Protein AF-A0A7V2XCC1-F1 (afdb_monomer_lite)

Structure (mmCIF, N/CA/C/O backbone):
data_AF-A0A7V2XCC1-F1
#
_entry.id   AF-A0A7V2XCC1-F1
#
loop_
_atom_site.group_PDB
_atom_site.id
_atom_site.type_symbol
_atom_site.label_atom_id
_atom_site.label_alt_id
_atom_site.label_comp_id
_atom_site.label_asym_id
_atom_site.label_entity_id
_atom_site.label_seq_id
_atom_site.pdbx_PDB_ins_code
_atom_site.Cartn_x
_atom_site.Cartn_y
_atom_site.Cartn_z
_atom_site.occupancy
_atom_site.B_iso_or_equiv
_atom_site.auth_seq_id
_atom_site.auth_comp_id
_atom_site.auth_asym_id
_atom_site.auth_atom_id
_atom_site.pdbx_PDB_model_num
ATOM 1 N N . MET A 1 1 ? 28.617 4.050 -47.219 1.00 54.97 1 MET A N 1
ATOM 2 C CA . MET A 1 1 ? 28.351 5.470 -46.896 1.00 54.97 1 MET A CA 1
ATOM 3 C C . MET A 1 1 ? 26.857 5.620 -46.611 1.00 54.97 1 MET A C 1
ATOM 5 O O . MET A 1 1 ? 26.069 5.653 -47.549 1.00 54.97 1 MET A O 1
ATOM 9 N N . MET A 1 2 ? 26.435 5.565 -45.339 1.00 61.25 2 MET A N 1
ATOM 10 C CA . MET A 1 2 ? 25.010 5.696 -44.990 1.00 61.25 2 MET A CA 1
ATOM 11 C C . MET A 1 2 ? 24.489 7.034 -45.527 1.00 61.25 2 MET A C 1
ATOM 13 O O . MET A 1 2 ? 25.102 8.074 -45.286 1.00 61.25 2 MET A O 1
ATOM 17 N N . LYS A 1 3 ? 23.381 7.023 -46.283 1.00 79.81 3 LYS A N 1
ATOM 18 C CA . LYS A 1 3 ? 22.748 8.267 -46.749 1.00 79.81 3 LYS A CA 1
ATOM 19 C C . LYS A 1 3 ? 22.459 9.129 -45.517 1.00 79.81 3 LYS A C 1
ATOM 21 O O . LYS A 1 3 ? 21.910 8.619 -44.545 1.00 79.81 3 LYS A O 1
ATOM 26 N N . LYS A 1 4 ? 22.798 10.425 -45.558 1.00 82.81 4 LYS A N 1
ATOM 27 C CA . LYS A 1 4 ? 22.638 11.362 -44.422 1.00 82.81 4 LYS A CA 1
ATOM 28 C C . LYS A 1 4 ? 21.254 11.249 -43.755 1.00 82.81 4 LYS A C 1
ATOM 30 O O . LYS A 1 4 ? 21.161 11.266 -42.537 1.00 82.81 4 LYS A O 1
ATOM 35 N N . ARG A 1 5 ? 20.198 11.012 -44.546 1.00 82.75 5 ARG A N 1
ATOM 36 C CA . ARG A 1 5 ? 18.827 10.728 -44.077 1.00 82.75 5 ARG A CA 1
ATOM 37 C C . ARG A 1 5 ? 18.721 9.528 -43.124 1.00 82.75 5 ARG A C 1
ATOM 39 O O . ARG A 1 5 ? 18.072 9.635 -42.093 1.00 82.75 5 ARG A O 1
ATOM 46 N N . THR A 1 6 ? 19.361 8.407 -43.445 1.00 87.38 6 THR A N 1
ATOM 47 C CA . THR A 1 6 ? 19.356 7.198 -42.607 1.00 87.38 6 THR A CA 1
ATOM 48 C C . THR A 1 6 ? 20.096 7.438 -41.294 1.00 87.38 6 THR A C 1
ATOM 50 O O . THR A 1 6 ? 19.645 6.980 -40.252 1.00 87.38 6 THR A O 1
ATOM 53 N N . LEU A 1 7 ? 21.189 8.208 -41.324 1.00 90.31 7 LEU A N 1
ATOM 54 C CA . LEU A 1 7 ? 21.937 8.566 -40.117 1.00 90.31 7 LEU A CA 1
ATOM 55 C C . LEU A 1 7 ? 21.100 9.435 -39.161 1.00 90.31 7 LEU A C 1
ATOM 57 O O . LEU A 1 7 ? 21.057 9.151 -37.967 1.00 90.31 7 LEU A O 1
ATOM 61 N N . PHE A 1 8 ? 20.382 10.437 -39.683 1.00 91.75 8 PHE A N 1
ATOM 62 C CA . PHE A 1 8 ? 19.473 11.266 -38.878 1.00 91.75 8 PHE A CA 1
ATOM 63 C C . PHE A 1 8 ? 18.310 10.467 -38.279 1.00 91.75 8 PHE A C 1
ATOM 65 O O . PHE A 1 8 ? 17.965 10.680 -37.120 1.00 91.75 8 PHE A O 1
ATOM 72 N N . LEU A 1 9 ? 17.734 9.523 -39.032 1.00 93.69 9 LEU A N 1
ATOM 73 C CA . LEU A 1 9 ? 16.669 8.654 -38.520 1.00 93.69 9 LEU A CA 1
ATOM 74 C C . LEU A 1 9 ? 17.158 7.776 -37.365 1.00 93.69 9 LEU A C 1
ATOM 76 O O . LEU A 1 9 ? 16.492 7.694 -36.336 1.00 93.69 9 LEU A O 1
ATOM 80 N N . VAL A 1 10 ? 18.337 7.165 -37.505 1.00 93.88 10 VAL A N 1
ATOM 81 C CA . VAL A 1 10 ? 18.923 6.329 -36.448 1.00 93.88 10 VAL A CA 1
ATOM 82 C C . VAL A 1 10 ? 19.208 7.156 -35.190 1.00 93.88 10 VAL A C 1
ATOM 84 O O . VAL A 1 10 ? 18.827 6.747 -34.096 1.00 93.88 10 VAL A O 1
ATOM 87 N N . LEU A 1 11 ? 19.795 8.349 -35.334 1.00 94.12 11 LEU A N 1
ATOM 88 C CA . LEU A 1 11 ? 20.030 9.270 -34.214 1.00 94.12 11 LEU A CA 1
ATOM 89 C C . LEU A 1 11 ? 18.730 9.695 -33.517 1.00 94.12 11 LEU A C 1
ATOM 91 O O . LEU A 1 11 ? 18.678 9.720 -32.289 1.00 94.12 11 LEU A O 1
ATOM 95 N N . GLY A 1 12 ? 17.673 9.980 -34.283 1.00 94.69 12 GLY A N 1
ATOM 96 C CA . GLY A 1 12 ? 16.364 10.336 -33.734 1.00 94.69 12 GLY A CA 1
ATOM 97 C C . GLY A 1 12 ? 15.736 9.208 -32.910 1.00 94.69 12 GLY A C 1
ATOM 98 O O . GLY A 1 12 ? 15.234 9.453 -31.814 1.00 94.69 12 GLY A O 1
ATOM 99 N N . VAL A 1 13 ? 15.817 7.964 -33.392 1.00 94.88 13 VAL A N 1
ATOM 100 C CA . VAL A 1 13 ? 15.318 6.784 -32.663 1.00 94.88 13 VAL A CA 1
ATOM 101 C C . VAL A 1 13 ? 16.110 6.550 -31.377 1.00 94.88 13 VAL A C 1
ATOM 103 O O . VAL A 1 13 ? 15.512 6.294 -30.333 1.00 94.88 13 VAL A O 1
ATOM 106 N N . ILE A 1 14 ? 17.438 6.686 -31.422 1.00 94.12 14 ILE A N 1
ATOM 107 C CA . ILE A 1 14 ? 18.292 6.556 -30.233 1.00 94.12 14 ILE A CA 1
ATOM 108 C C . ILE A 1 14 ? 17.931 7.625 -29.197 1.00 94.12 14 ILE A C 1
ATOM 110 O O . ILE A 1 14 ? 17.776 7.305 -28.021 1.00 94.12 14 ILE A O 1
ATOM 114 N N . LEU A 1 15 ? 17.734 8.878 -29.619 1.00 93.38 15 LEU A N 1
ATOM 115 C CA . LEU A 1 15 ? 17.356 9.963 -28.714 1.00 93.38 15 LEU A CA 1
ATOM 116 C C . LEU A 1 15 ? 16.002 9.699 -28.035 1.00 93.38 15 LEU A C 1
ATOM 118 O O . LEU A 1 15 ? 15.880 9.856 -26.821 1.00 93.38 15 LEU A O 1
ATOM 122 N N . LEU A 1 16 ? 15.004 9.240 -28.793 1.00 90.44 16 LEU A N 1
ATOM 123 C CA . LEU A 1 16 ? 13.699 8.838 -28.256 1.00 90.44 16 LEU A CA 1
ATOM 124 C C . LEU A 1 16 ? 13.816 7.681 -27.257 1.00 90.44 16 LEU A C 1
ATOM 126 O O . LEU A 1 16 ? 13.199 7.732 -26.193 1.00 90.44 16 LEU A O 1
ATOM 130 N N . ALA A 1 17 ? 14.631 6.670 -27.562 1.00 86.56 17 ALA A N 1
ATOM 131 C CA . ALA A 1 17 ? 14.877 5.550 -26.659 1.00 86.56 17 ALA A CA 1
ATOM 132 C C . ALA A 1 17 ? 15.540 6.011 -25.350 1.00 86.56 17 ALA A C 1
ATOM 134 O O . ALA A 1 17 ? 15.124 5.595 -24.271 1.00 86.56 17 ALA A O 1
ATOM 135 N N . VAL A 1 18 ? 16.512 6.926 -25.422 1.00 87.31 18 VAL A N 1
ATOM 136 C CA . VAL A 1 18 ? 17.164 7.511 -24.240 1.00 87.31 18 VAL A CA 1
ATOM 137 C C . VAL A 1 18 ? 16.161 8.292 -23.388 1.00 87.31 18 VAL A C 1
ATOM 139 O O . VAL A 1 18 ? 16.106 8.089 -22.177 1.00 87.31 18 VAL A O 1
ATOM 142 N N . ILE A 1 19 ? 15.311 9.124 -23.999 1.00 85.06 19 ILE A N 1
ATOM 143 C CA . ILE A 1 19 ? 14.256 9.855 -23.277 1.00 85.06 19 ILE A CA 1
ATOM 144 C C . ILE A 1 19 ? 13.273 8.874 -22.618 1.00 85.06 19 ILE A C 1
ATOM 146 O O . ILE A 1 19 ? 12.915 9.051 -21.454 1.00 85.06 19 ILE A O 1
ATOM 150 N N . ALA A 1 20 ? 12.874 7.809 -23.315 1.00 81.50 20 ALA A N 1
ATOM 151 C CA . ALA A 1 20 ? 11.987 6.785 -22.767 1.00 81.50 20 ALA A CA 1
ATOM 152 C C . ALA A 1 20 ? 12.618 6.025 -21.588 1.00 81.50 20 ALA A C 1
ATOM 154 O O . ALA A 1 20 ? 11.931 5.733 -20.614 1.00 81.50 20 ALA A O 1
ATOM 155 N N . VAL A 1 21 ? 13.921 5.744 -21.615 1.00 80.50 21 VAL A N 1
ATOM 156 C CA . VAL A 1 21 ? 14.616 5.102 -20.486 1.00 80.50 21 VAL A CA 1
ATOM 157 C C . VAL A 1 21 ? 14.731 6.054 -19.293 1.00 80.50 21 VAL A C 1
ATOM 159 O O . VAL A 1 21 ? 14.456 5.657 -18.161 1.00 80.50 21 VAL A O 1
ATOM 162 N N . LEU A 1 22 ? 15.087 7.318 -19.534 1.00 77.81 22 LEU A N 1
ATOM 163 C CA . LEU A 1 22 ? 15.284 8.307 -18.471 1.00 77.81 22 LEU A CA 1
ATOM 164 C C . LEU A 1 22 ? 13.965 8.751 -17.818 1.00 77.81 22 LEU A C 1
ATOM 166 O O . LEU A 1 22 ? 13.921 8.967 -16.606 1.00 77.81 22 LEU A O 1
ATOM 170 N N . TYR A 1 23 ? 12.886 8.867 -18.596 1.00 74.00 23 TYR A N 1
ATOM 171 C CA . TYR A 1 23 ? 11.619 9.453 -18.140 1.00 74.00 23 TYR A CA 1
ATOM 172 C C . TYR A 1 23 ? 10.419 8.500 -18.195 1.00 74.00 23 TYR A C 1
ATOM 174 O O . TYR A 1 23 ? 9.423 8.741 -17.514 1.00 74.00 23 TYR A O 1
ATOM 182 N N . GLY A 1 24 ? 10.488 7.404 -18.953 1.00 71.25 24 GLY A N 1
ATOM 183 C CA . GLY A 1 24 ? 9.346 6.524 -19.239 1.00 71.25 24 GLY A CA 1
ATOM 184 C C . GLY A 1 24 ? 8.942 5.588 -18.100 1.00 71.25 24 GLY A C 1
ATOM 185 O O . GLY A 1 24 ? 7.805 5.118 -18.071 1.00 71.25 24 GLY A O 1
ATOM 186 N N . GLY A 1 25 ? 9.804 5.376 -17.102 1.00 77.06 25 GLY A N 1
ATOM 187 C CA . GLY A 1 25 ? 9.466 4.534 -15.950 1.00 77.06 25 GLY A CA 1
ATOM 188 C C . GLY A 1 25 ? 8.269 5.054 -15.139 1.00 77.06 25 GLY A C 1
ATOM 189 O O . GLY A 1 25 ? 7.489 4.264 -14.612 1.00 77.06 25 GLY A O 1
ATOM 190 N N . ARG A 1 26 ? 8.091 6.380 -15.056 1.00 78.12 26 ARG A N 1
ATOM 191 C CA . ARG A 1 26 ? 6.988 7.017 -14.313 1.00 78.12 26 ARG A CA 1
ATOM 192 C C . ARG A 1 26 ? 5.625 6.897 -15.013 1.00 78.12 26 ARG A C 1
ATOM 194 O O . ARG A 1 26 ? 4.719 6.360 -14.381 1.00 78.12 26 ARG A O 1
ATOM 201 N N . PRO A 1 27 ? 5.444 7.333 -16.278 1.00 84.56 27 PRO A N 1
ATOM 202 C CA . PRO A 1 27 ? 4.152 7.226 -16.956 1.00 84.56 27 PRO A CA 1
ATOM 203 C C . PRO A 1 27 ? 3.709 5.771 -17.127 1.00 84.56 27 PRO A C 1
ATOM 205 O O . PRO A 1 27 ? 2.534 5.474 -16.926 1.00 84.56 27 PRO A O 1
ATOM 208 N N . LEU A 1 28 ? 4.641 4.848 -17.404 1.00 86.31 28 LEU A N 1
ATOM 209 C CA . LEU A 1 28 ? 4.317 3.425 -17.493 1.00 86.31 28 LEU A CA 1
ATOM 210 C C . LEU A 1 28 ? 3.755 2.895 -16.167 1.00 86.31 28 LEU A C 1
ATOM 212 O O . LEU A 1 28 ? 2.725 2.230 -16.164 1.00 86.31 28 LEU A O 1
ATOM 216 N N . ARG A 1 29 ? 4.377 3.232 -15.029 1.00 87.44 29 ARG A N 1
ATOM 217 C CA . ARG A 1 29 ? 3.862 2.844 -13.706 1.00 87.44 29 ARG A CA 1
ATOM 218 C C . ARG A 1 29 ? 2.493 3.442 -13.409 1.00 87.44 29 ARG A C 1
ATOM 220 O O . ARG A 1 29 ? 1.664 2.738 -12.845 1.00 87.44 29 ARG A O 1
ATOM 227 N N . SER A 1 30 ? 2.238 4.690 -13.798 1.00 90.19 30 SER A N 1
ATOM 228 C CA . SER A 1 30 ? 0.918 5.307 -13.631 1.00 90.19 30 SER A CA 1
ATOM 229 C C . SER A 1 30 ? -0.157 4.575 -14.433 1.00 90.19 30 SER A C 1
ATOM 231 O O . SER A 1 30 ? -1.234 4.314 -13.906 1.00 90.19 30 SER A O 1
ATOM 233 N N . ILE A 1 31 ? 0.141 4.188 -15.678 1.00 93.12 31 ILE A N 1
ATOM 234 C CA . ILE A 1 31 ? -0.771 3.380 -16.500 1.00 93.12 31 ILE A CA 1
ATOM 235 C C . ILE A 1 31 ? -1.020 2.027 -15.829 1.00 93.12 31 ILE A C 1
ATOM 237 O O . ILE A 1 31 ? -2.171 1.645 -15.646 1.00 93.12 31 ILE A O 1
ATOM 241 N N . LEU A 1 32 ? 0.041 1.334 -15.402 1.00 93.69 32 LEU A N 1
ATOM 242 C CA . LEU A 1 32 ? -0.072 0.046 -14.714 1.00 93.69 32 LEU A CA 1
ATOM 243 C C . LEU A 1 32 ? -0.928 0.155 -13.443 1.00 93.69 32 LEU A C 1
ATOM 245 O O . LEU A 1 32 ? -1.840 -0.646 -13.258 1.00 93.69 32 LEU A O 1
ATOM 249 N N . LEU A 1 33 ? -0.699 1.182 -12.621 1.00 94.06 33 LEU A N 1
ATOM 250 C CA . LEU A 1 33 ? -1.500 1.481 -11.434 1.00 94.06 33 LEU A CA 1
ATOM 251 C C . LEU A 1 33 ? -2.980 1.680 -11.777 1.00 94.06 33 LEU A C 1
ATOM 253 O O . LEU A 1 33 ? -3.832 1.032 -11.176 1.00 94.06 33 LEU A O 1
ATOM 257 N N . LEU A 1 34 ? -3.290 2.538 -12.753 1.00 95.38 34 LEU A N 1
ATOM 258 C CA . LEU A 1 34 ? -4.670 2.792 -13.167 1.00 95.38 34 LEU A CA 1
ATOM 259 C C . LEU A 1 34 ? -5.343 1.516 -13.678 1.00 95.38 34 LEU A C 1
ATOM 261 O O . LEU A 1 34 ? -6.464 1.218 -13.280 1.00 95.38 34 LEU A O 1
ATOM 265 N N . THR A 1 35 ? -4.657 0.725 -14.507 1.00 95.12 35 THR A N 1
ATOM 266 C CA . THR A 1 35 ? -5.216 -0.535 -15.021 1.00 95.12 35 THR A CA 1
ATOM 267 C C . THR A 1 35 ? -5.480 -1.559 -13.919 1.00 95.12 35 THR A C 1
ATOM 269 O O . THR A 1 35 ? -6.471 -2.283 -13.998 1.00 95.12 35 THR A O 1
ATOM 272 N N . GLU A 1 36 ? -4.628 -1.604 -12.892 1.00 95.38 36 GLU A N 1
ATOM 273 C CA . GLU A 1 36 ? -4.768 -2.494 -11.737 1.00 95.38 36 GLU A CA 1
ATOM 274 C C . GLU A 1 36 ? -5.940 -2.060 -10.843 1.00 95.38 36 GLU A C 1
ATOM 276 O O . GLU A 1 36 ? -6.715 -2.900 -10.401 1.00 95.38 36 GLU A O 1
ATOM 281 N N . ILE A 1 37 ? -6.119 -0.750 -10.631 1.00 94.62 37 ILE A N 1
ATOM 282 C CA . ILE A 1 37 ? -7.263 -0.195 -9.890 1.00 94.62 37 ILE A CA 1
ATOM 283 C C . ILE A 1 37 ? -8.575 -0.445 -10.644 1.00 94.62 37 ILE A C 1
ATOM 285 O O . ILE A 1 37 ? -9.557 -0.860 -10.037 1.00 94.62 37 ILE A O 1
ATOM 289 N N . MET A 1 38 ? -8.597 -0.233 -11.964 1.00 94.56 38 MET A N 1
ATOM 290 C CA . MET A 1 38 ? -9.787 -0.464 -12.793 1.00 94.56 38 MET A CA 1
ATOM 291 C C . MET A 1 38 ? -10.176 -1.947 -12.881 1.00 94.56 38 MET A C 1
ATOM 293 O O . MET A 1 38 ? -11.347 -2.257 -13.075 1.00 94.56 38 MET A O 1
ATOM 297 N N . ASN A 1 39 ? -9.214 -2.864 -12.731 1.00 94.31 39 ASN A N 1
ATOM 298 C CA . ASN A 1 39 ? -9.432 -4.315 -12.733 1.00 94.31 39 ASN A CA 1
ATOM 299 C C . ASN A 1 39 ? -9.159 -4.925 -11.353 1.00 94.31 39 ASN A C 1
ATOM 301 O O . ASN A 1 39 ? -8.491 -5.954 -11.243 1.00 94.31 39 ASN A O 1
ATOM 305 N N . PHE A 1 40 ? -9.674 -4.279 -10.308 1.00 93.06 40 PHE A N 1
ATOM 306 C CA . PHE A 1 40 ? -9.321 -4.535 -8.913 1.00 93.06 40 PHE A CA 1
ATOM 307 C C . PHE A 1 40 ? -9.373 -6.014 -8.488 1.00 93.06 40 PHE A C 1
ATOM 309 O O . PHE A 1 40 ? -8.507 -6.497 -7.752 1.00 93.06 40 PHE A O 1
ATOM 316 N N . ASP A 1 41 ? -10.356 -6.758 -8.996 1.00 90.75 41 ASP A N 1
ATOM 317 C CA . ASP A 1 41 ? -10.600 -8.154 -8.623 1.00 90.75 41 ASP A CA 1
ATOM 318 C C . ASP A 1 41 ? -9.555 -9.135 -9.179 1.00 90.75 41 ASP A C 1
ATOM 320 O O . ASP A 1 41 ? -9.476 -10.281 -8.736 1.00 90.75 41 ASP A O 1
ATOM 324 N N . LYS A 1 42 ? -8.720 -8.717 -10.140 1.00 88.00 42 LYS A N 1
ATOM 325 C CA . LYS A 1 42 ? -7.756 -9.590 -10.827 1.00 88.00 42 LYS A CA 1
ATOM 326 C C . LYS A 1 42 ? -6.324 -9.086 -10.638 1.00 88.00 42 LYS A C 1
ATOM 328 O O . LYS A 1 42 ? -6.102 -7.880 -10.638 1.00 88.00 42 LYS A O 1
ATOM 333 N N . PRO A 1 43 ? -5.326 -9.967 -10.455 1.00 82.75 43 PRO A N 1
ATOM 334 C CA . PRO A 1 43 ? -3.924 -9.559 -10.454 1.00 82.75 43 PRO A CA 1
ATOM 335 C C . PRO A 1 43 ? -3.509 -9.107 -11.859 1.00 82.75 43 PRO A C 1
ATOM 337 O O . PRO A 1 43 ? -3.572 -9.882 -12.817 1.00 82.75 43 PRO A O 1
ATOM 340 N N . GLY A 1 44 ? -3.084 -7.857 -11.982 1.00 90.75 44 GLY A N 1
ATOM 341 C CA . GLY A 1 44 ? -2.596 -7.270 -13.220 1.00 90.75 44 GLY A CA 1
ATOM 342 C C . GLY A 1 44 ? -1.071 -7.248 -13.303 1.00 90.75 44 GLY A C 1
ATOM 343 O O . GLY A 1 44 ? -0.345 -7.956 -12.599 1.00 90.75 44 GLY A O 1
ATOM 344 N N . TRP A 1 45 ? -0.569 -6.470 -14.257 1.00 93.44 45 TRP A N 1
ATOM 345 C CA . TRP A 1 45 ? 0.855 -6.420 -14.577 1.00 93.44 45 TRP A CA 1
ATOM 346 C C . TRP A 1 45 ? 1.684 -5.703 -13.513 1.00 93.44 45 TRP A C 1
ATOM 348 O O . TRP A 1 45 ? 2.859 -6.034 -13.360 1.00 93.44 45 TRP A O 1
ATOM 358 N N . LEU A 1 46 ? 1.094 -4.778 -12.745 1.00 92.69 46 LEU A N 1
ATOM 359 C CA . LEU A 1 46 ? 1.820 -4.076 -11.688 1.00 92.69 46 LEU A CA 1
ATOM 360 C C . LEU A 1 46 ? 2.304 -5.068 -10.628 1.00 92.69 46 LEU A C 1
ATOM 362 O O . LEU A 1 46 ? 3.486 -5.090 -10.299 1.00 92.69 46 LEU A O 1
ATOM 366 N N . GLY A 1 47 ? 1.412 -5.943 -10.159 1.00 90.25 47 GLY A N 1
ATOM 367 C CA . GLY A 1 47 ? 1.756 -6.951 -9.159 1.00 90.25 47 GLY A CA 1
ATOM 368 C C . GLY A 1 47 ? 2.744 -8.011 -9.652 1.00 90.25 47 GLY A C 1
ATOM 369 O O . GLY A 1 47 ? 3.454 -8.598 -8.842 1.00 90.25 47 GLY A O 1
ATOM 370 N N . LYS A 1 48 ? 2.815 -8.245 -10.970 1.00 92.19 48 LYS A N 1
ATOM 371 C CA . LYS A 1 48 ? 3.767 -9.186 -11.588 1.00 92.19 48 LYS A CA 1
ATOM 372 C C . LYS A 1 48 ? 5.166 -8.592 -11.759 1.00 92.19 48 LYS A C 1
ATOM 374 O O . LYS A 1 48 ? 6.145 -9.323 -11.670 1.00 92.19 48 LYS A O 1
ATOM 379 N N . LEU A 1 49 ? 5.252 -7.294 -12.053 1.00 90.69 49 LEU A N 1
ATOM 380 C CA . LEU A 1 49 ? 6.514 -6.597 -12.330 1.00 90.69 49 LEU A CA 1
ATOM 381 C C . LEU A 1 49 ? 7.140 -5.974 -11.077 1.00 90.69 49 LEU A C 1
ATOM 383 O O . LEU A 1 49 ? 8.342 -5.707 -11.060 1.00 90.69 49 LEU A O 1
ATOM 387 N N . SER A 1 50 ? 6.340 -5.724 -10.042 1.00 89.31 50 SER A N 1
ATOM 388 C CA . SER A 1 50 ? 6.806 -5.144 -8.786 1.00 89.31 50 SER A CA 1
ATOM 389 C C . SER A 1 50 ? 7.122 -6.226 -7.746 1.00 89.31 50 SER A C 1
ATOM 391 O O . SER A 1 50 ? 6.369 -7.191 -7.609 1.00 89.31 50 SER A O 1
ATOM 393 N N . PRO A 1 51 ? 8.186 -6.051 -6.938 1.00 90.50 51 PRO A N 1
ATOM 394 C CA . PRO A 1 51 ? 8.430 -6.898 -5.776 1.00 90.50 51 PRO A CA 1
ATOM 395 C C . PRO A 1 51 ? 7.249 -6.884 -4.801 1.00 90.50 51 PRO A C 1
ATOM 397 O O . PRO A 1 51 ? 6.530 -5.885 -4.685 1.00 90.50 51 PRO A O 1
ATOM 400 N N . GLN A 1 52 ? 7.088 -7.970 -4.047 1.00 91.75 52 GLN A N 1
ATOM 401 C CA . GLN A 1 52 ? 6.072 -8.029 -2.999 1.00 91.75 52 GLN A CA 1
ATOM 402 C C . GLN A 1 52 ? 6.372 -7.017 -1.878 1.00 91.75 52 GLN A C 1
ATOM 404 O O . GLN A 1 52 ? 7.538 -6.861 -1.495 1.00 91.75 52 GLN A O 1
ATOM 409 N N . PRO A 1 53 ? 5.353 -6.322 -1.338 1.00 94.31 53 PRO A N 1
ATOM 410 C CA . PRO A 1 53 ? 5.542 -5.418 -0.211 1.00 94.31 53 PRO A CA 1
ATOM 411 C C . PRO A 1 53 ? 6.048 -6.135 1.040 1.00 94.31 53 PRO A C 1
ATOM 413 O O . PRO A 1 53 ? 5.602 -7.232 1.373 1.00 94.31 53 PRO A O 1
ATOM 416 N N . THR A 1 54 ? 6.916 -5.469 1.798 1.00 96.25 54 THR A N 1
ATOM 417 C CA . THR A 1 54 ? 7.190 -5.853 3.186 1.00 96.25 54 THR A CA 1
ATOM 418 C C . THR A 1 54 ? 6.145 -5.201 4.081 1.00 96.25 54 THR A C 1
ATOM 420 O O . THR A 1 54 ? 6.050 -3.975 4.117 1.00 96.25 54 THR A O 1
ATOM 423 N N . ILE A 1 55 ? 5.381 -6.004 4.816 1.00 97.50 55 ILE A N 1
ATOM 424 C CA . ILE A 1 55 ? 4.327 -5.521 5.712 1.00 97.50 55 ILE A CA 1
ATOM 425 C C . ILE A 1 55 ? 4.830 -5.610 7.152 1.00 97.50 55 ILE A C 1
ATOM 427 O O . ILE A 1 55 ? 5.304 -6.661 7.583 1.00 97.50 55 ILE A O 1
ATOM 431 N N . LYS A 1 56 ? 4.740 -4.508 7.899 1.00 97.62 56 LYS A N 1
ATOM 432 C CA . LYS A 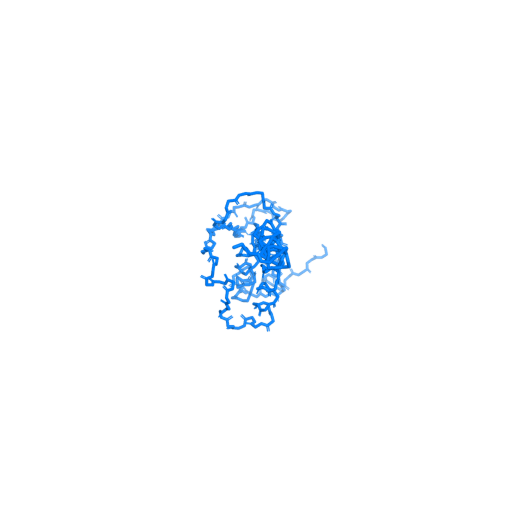1 56 ? 5.092 -4.443 9.322 1.00 97.62 56 LYS A CA 1
ATOM 433 C C . LYS A 1 56 ? 3.908 -3.932 10.124 1.00 97.62 56 LYS A C 1
ATOM 435 O O . LYS A 1 56 ? 3.466 -2.814 9.893 1.00 97.62 56 LYS A O 1
ATOM 440 N N . THR A 1 57 ? 3.441 -4.694 11.105 1.00 97.88 57 THR A N 1
ATOM 441 C CA . THR A 1 57 ? 2.461 -4.173 12.061 1.00 97.88 57 THR A CA 1
ATOM 442 C C . THR A 1 57 ? 3.183 -3.363 13.134 1.00 97.88 57 THR A C 1
ATOM 444 O O . THR A 1 57 ? 3.988 -3.913 13.884 1.00 97.88 57 THR A O 1
ATOM 447 N N . ILE A 1 58 ? 2.883 -2.071 13.221 1.00 97.00 58 ILE A N 1
ATOM 448 C CA . ILE A 1 58 ? 3.483 -1.132 14.169 1.00 97.00 58 ILE A CA 1
ATOM 449 C C . ILE A 1 58 ? 2.433 -0.610 15.162 1.00 97.00 58 ILE A C 1
ATOM 451 O O . ILE A 1 58 ? 1.263 -0.457 14.793 1.00 97.00 58 ILE A O 1
ATOM 455 N N . PRO A 1 59 ? 2.808 -0.357 16.427 1.00 96.06 59 PRO A N 1
ATOM 456 C CA . PRO A 1 59 ? 1.961 0.391 17.343 1.00 96.06 59 PRO A CA 1
ATOM 457 C C . PRO A 1 59 ? 1.937 1.874 16.950 1.00 96.06 59 PRO A C 1
ATOM 459 O O . PRO A 1 59 ? 2.893 2.385 16.365 1.00 96.06 59 PRO A O 1
ATOM 462 N N . TRP A 1 60 ? 0.857 2.567 17.294 1.00 91.75 60 TRP A N 1
ATOM 463 C CA . TRP A 1 60 ? 0.771 4.023 17.202 1.00 91.75 60 TRP A CA 1
ATOM 464 C C . TRP A 1 60 ? -0.044 4.572 18.370 1.00 91.75 60 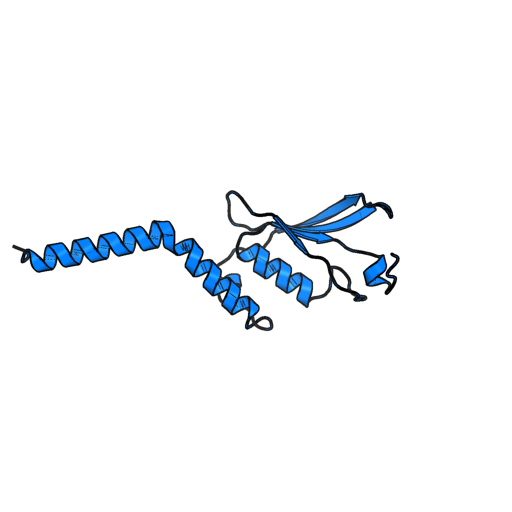TRP A C 1
ATOM 466 O O . TRP A 1 60 ? -0.918 3.886 18.900 1.00 91.75 60 TRP A O 1
ATOM 476 N N . GLU A 1 61 ? 0.244 5.798 18.783 1.00 90.88 61 GLU A N 1
ATOM 477 C CA . GLU A 1 61 ? -0.480 6.466 19.861 1.00 90.88 61 GLU A CA 1
ATOM 478 C C . GLU A 1 61 ? -1.566 7.362 19.280 1.00 90.88 61 GLU A C 1
ATOM 480 O O . GLU A 1 61 ? -1.296 8.223 18.442 1.00 90.88 61 GLU A O 1
ATOM 485 N N . GLY A 1 62 ? -2.804 7.130 19.709 1.00 84.62 62 GLY A N 1
ATOM 486 C CA . GLY A 1 62 ? -3.952 7.935 19.330 1.00 84.62 62 GLY A CA 1
ATOM 487 C C . GLY A 1 62 ? -4.679 8.512 20.543 1.00 84.62 62 GLY A C 1
ATOM 488 O O . GLY A 1 62 ? -4.425 8.104 21.677 1.00 84.62 62 GLY A O 1
ATOM 489 N N . PRO A 1 63 ? -5.654 9.408 20.317 1.00 81.56 63 PRO A N 1
ATOM 490 C CA . PRO A 1 63 ? -6.439 10.020 21.393 1.00 81.56 63 PRO A CA 1
ATOM 491 C C . PRO A 1 63 ? -7.195 9.009 22.268 1.00 81.56 63 PRO A C 1
ATOM 493 O O . PRO A 1 63 ? -7.450 9.266 23.437 1.00 81.56 63 PRO A O 1
ATOM 496 N N . GLN A 1 64 ? -7.545 7.845 21.710 1.00 79.25 64 GLN A N 1
ATOM 497 C CA . GLN A 1 64 ? -8.242 6.758 22.413 1.00 79.25 64 GLN A CA 1
ATOM 498 C C . GLN A 1 64 ? -7.284 5.662 22.921 1.00 79.25 64 GLN A C 1
ATOM 500 O O . GLN A 1 64 ? -7.702 4.535 23.192 1.00 79.25 64 GLN A O 1
ATOM 505 N N . GLY A 1 65 ? -5.990 5.980 23.021 1.00 85.75 65 GLY A N 1
ATOM 506 C CA . GLY A 1 65 ? -4.928 5.072 23.444 1.00 85.75 65 GLY A CA 1
ATOM 507 C C . GLY A 1 65 ? -4.162 4.440 22.282 1.00 85.75 65 GLY A C 1
ATOM 508 O O . GLY A 1 65 ? -4.263 4.856 21.126 1.00 85.75 65 GLY A O 1
ATOM 509 N N . THR A 1 66 ? -3.362 3.422 22.597 1.00 89.88 66 THR A N 1
ATOM 510 C CA . THR A 1 66 ? -2.497 2.754 21.619 1.00 89.88 66 THR A CA 1
ATOM 511 C C . THR A 1 66 ? -3.311 1.926 20.621 1.00 89.88 66 THR A C 1
ATOM 513 O O . THR A 1 66 ? -4.066 1.013 20.984 1.00 89.88 66 THR A O 1
ATOM 516 N N . GLY A 1 67 ? -3.137 2.239 19.340 1.00 91.44 67 GLY A N 1
ATOM 517 C CA . GLY A 1 67 ? -3.653 1.490 18.205 1.00 91.44 67 GLY A CA 1
ATOM 518 C C . GLY A 1 67 ? -2.571 0.645 17.530 1.00 91.44 67 GLY A C 1
ATOM 519 O O . GLY A 1 67 ? -1.390 0.688 17.878 1.00 91.44 67 GLY A O 1
ATOM 520 N N . ARG A 1 68 ? -2.983 -0.142 16.534 1.00 95.12 68 ARG A N 1
ATOM 521 C CA . ARG A 1 68 ? -2.074 -0.873 15.639 1.00 95.12 68 ARG A CA 1
ATOM 522 C C . ARG A 1 68 ? -2.293 -0.404 14.212 1.00 95.12 68 ARG A C 1
ATOM 524 O O . ARG A 1 68 ? -3.407 -0.032 13.857 1.00 95.12 68 ARG A O 1
ATOM 531 N N . ALA A 1 69 ? -1.245 -0.424 13.408 1.00 97.06 69 ALA A N 1
ATOM 532 C CA . ALA A 1 69 ? -1.312 -0.110 11.992 1.00 97.06 69 ALA A CA 1
ATOM 533 C C . ALA A 1 69 ? -0.415 -1.055 11.204 1.00 97.06 69 ALA A C 1
ATOM 535 O O . ALA A 1 69 ? 0.632 -1.464 11.699 1.00 97.06 69 ALA A O 1
ATOM 536 N N . ASP A 1 70 ? -0.805 -1.372 9.978 1.00 98.25 70 ASP A N 1
ATOM 537 C CA . ASP A 1 70 ? 0.044 -2.108 9.051 1.00 98.25 70 ASP A CA 1
ATOM 538 C C . ASP A 1 70 ? 0.755 -1.121 8.125 1.00 98.25 70 ASP A C 1
ATOM 540 O O . ASP A 1 70 ? 0.125 -0.337 7.417 1.00 98.25 70 ASP A O 1
ATOM 544 N N . LEU A 1 71 ? 2.085 -1.152 8.148 1.00 97.75 71 LEU A N 1
ATOM 545 C CA . LEU A 1 71 ? 2.962 -0.363 7.296 1.00 97.75 71 LEU A CA 1
ATOM 546 C C . LEU A 1 71 ? 3.468 -1.229 6.139 1.00 97.75 71 LEU A C 1
ATOM 548 O O . LEU A 1 71 ? 4.271 -2.142 6.334 1.00 97.75 71 LEU A O 1
ATOM 552 N N . TYR A 1 72 ? 3.021 -0.904 4.933 1.00 97.56 72 TYR A N 1
ATOM 553 C CA . TYR A 1 72 ? 3.417 -1.521 3.676 1.00 97.56 72 TYR A CA 1
ATOM 554 C C . TYR A 1 72 ? 4.589 -0.739 3.089 1.00 97.56 72 TYR A C 1
ATOM 556 O O . TYR A 1 72 ? 4.484 0.453 2.782 1.00 97.56 72 TYR A O 1
ATOM 564 N N . LEU A 1 73 ? 5.721 -1.416 2.925 1.00 96.06 73 LEU A N 1
ATOM 565 C CA . LEU A 1 73 ? 6.946 -0.844 2.386 1.00 96.06 73 LEU A CA 1
ATOM 566 C C . LEU A 1 73 ? 7.256 -1.463 1.020 1.00 96.06 73 LEU A C 1
ATOM 568 O O . LEU A 1 73 ? 7.356 -2.690 0.925 1.00 96.06 73 LEU A O 1
ATOM 572 N N . PRO A 1 74 ? 7.462 -0.647 -0.031 1.00 92.62 74 PRO A N 1
ATOM 573 C CA . PRO A 1 74 ? 7.777 -1.177 -1.348 1.00 92.62 74 PRO A CA 1
ATOM 574 C C . PRO A 1 74 ? 9.161 -1.819 -1.347 1.00 92.62 74 PRO A C 1
ATOM 576 O O . PRO A 1 74 ? 10.082 -1.331 -0.687 1.00 92.62 74 PRO A O 1
ATOM 579 N N . GLY A 1 75 ? 9.339 -2.866 -2.153 1.00 85.94 75 GLY A N 1
ATOM 580 C CA . GLY A 1 75 ? 10.657 -3.469 -2.388 1.00 85.94 75 GLY A CA 1
ATOM 581 C C . GLY A 1 75 ? 11.592 -2.611 -3.254 1.00 85.94 75 GLY A C 1
ATOM 582 O O . GLY A 1 75 ? 12.744 -2.972 -3.463 1.00 85.94 75 GLY A O 1
ATOM 583 N N . ILE A 1 76 ? 11.119 -1.468 -3.759 1.00 78.12 76 ILE A N 1
ATOM 584 C CA . ILE A 1 76 ? 11.884 -0.553 -4.616 1.00 78.12 76 ILE A CA 1
ATOM 585 C C . ILE A 1 76 ? 12.667 0.435 -3.736 1.00 78.12 76 ILE A C 1
ATOM 587 O O . ILE A 1 76 ? 12.110 1.042 -2.817 1.00 78.12 76 ILE A O 1
ATOM 591 N N . GLN A 1 77 ? 13.962 0.614 -4.001 1.00 71.88 77 GLN A N 1
ATOM 592 C CA . GLN A 1 77 ? 14.813 1.576 -3.289 1.00 71.88 77 GLN A CA 1
ATOM 593 C C . GLN A 1 77 ? 14.555 3.028 -3.747 1.00 71.88 77 GLN A C 1
ATOM 595 O O . GLN A 1 77 ? 14.130 3.262 -4.877 1.00 71.88 77 GLN A O 1
ATOM 600 N N . GLY A 1 78 ? 14.818 4.007 -2.871 1.00 73.50 78 GLY A N 1
ATOM 601 C CA . GLY A 1 78 ? 14.694 5.445 -3.162 1.00 73.50 78 GLY A CA 1
ATOM 602 C C . GLY A 1 78 ? 13.682 6.192 -2.282 1.00 73.50 78 GLY A C 1
ATOM 603 O O . GLY A 1 78 ? 13.082 5.611 -1.377 1.00 73.50 78 GLY A O 1
ATOM 604 N N . LYS A 1 79 ? 13.508 7.501 -2.541 1.00 69.31 79 LYS A N 1
ATOM 605 C CA . LYS A 1 79 ? 12.521 8.350 -1.847 1.00 69.31 79 LYS A CA 1
ATOM 606 C C . LYS A 1 79 ? 11.099 7.873 -2.159 1.00 69.31 79 LYS A C 1
ATOM 608 O O . LYS A 1 79 ? 10.769 7.638 -3.319 1.00 69.31 79 LYS A O 1
ATOM 613 N N . ARG A 1 80 ? 10.267 7.766 -1.122 1.00 80.19 80 ARG A N 1
ATOM 614 C CA . ARG A 1 80 ? 8.888 7.259 -1.188 1.00 80.19 80 ARG A CA 1
ATOM 615 C C . ARG A 1 80 ? 7.933 8.342 -0.704 1.00 80.19 80 ARG A C 1
ATOM 617 O O . ARG A 1 80 ? 8.200 8.965 0.320 1.00 80.19 80 ARG A O 1
ATOM 624 N N . GLY A 1 81 ? 6.828 8.542 -1.417 1.00 90.81 81 GLY A N 1
ATOM 625 C CA . GLY A 1 81 ? 5.680 9.249 -0.850 1.00 90.81 81 GLY A CA 1
ATOM 626 C C . GLY A 1 81 ? 5.013 8.371 0.210 1.00 90.81 81 GLY A C 1
ATOM 627 O O . GLY A 1 81 ? 4.960 7.151 0.044 1.00 90.81 81 GLY A O 1
ATOM 628 N N . GLY A 1 82 ? 4.535 8.978 1.294 1.00 94.88 82 GLY A N 1
ATOM 629 C CA . GLY A 1 82 ? 3.730 8.300 2.308 1.00 94.88 82 GLY A CA 1
ATOM 630 C C . GLY A 1 82 ? 2.241 8.474 2.023 1.00 94.88 82 GLY A C 1
ATOM 631 O O . GLY A 1 82 ? 1.811 9.578 1.698 1.00 94.88 82 GLY A O 1
ATOM 632 N N . LEU A 1 83 ? 1.465 7.403 2.155 1.00 97.25 83 LEU A N 1
ATOM 633 C CA . LEU A 1 83 ? 0.005 7.424 2.121 1.00 97.25 83 LEU A CA 1
ATOM 634 C C . LEU A 1 83 ? -0.533 6.816 3.413 1.00 97.25 83 L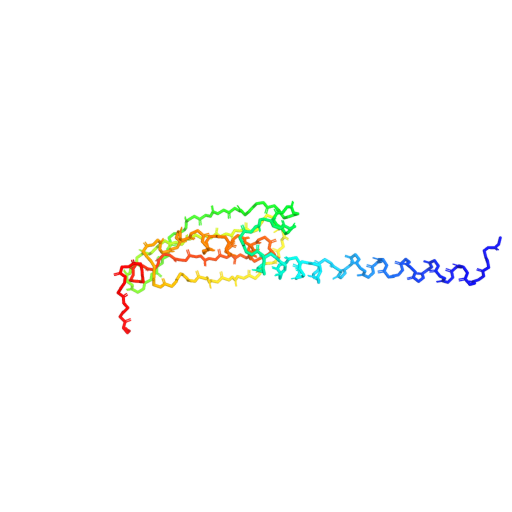EU A C 1
ATOM 636 O O . LEU A 1 83 ? -0.061 5.770 3.849 1.00 97.25 83 LEU A O 1
ATOM 640 N N . LEU A 1 84 ? -1.538 7.455 3.999 1.00 96.69 84 LEU A N 1
ATOM 641 C CA . LEU A 1 84 ? -2.310 6.912 5.110 1.00 96.69 84 LEU A CA 1
ATOM 642 C C . LEU A 1 84 ? -3.712 6.605 4.590 1.00 96.69 84 LEU A C 1
ATOM 644 O O . LEU A 1 84 ? -4.361 7.486 4.029 1.00 96.69 84 LEU A O 1
ATOM 648 N N . ILE A 1 85 ? -4.154 5.357 4.740 1.00 96.69 85 ILE A N 1
ATOM 649 C CA . ILE A 1 85 ? -5.448 4.894 4.232 1.00 96.69 85 ILE A CA 1
ATOM 650 C C . ILE A 1 85 ? -6.219 4.251 5.370 1.00 96.69 85 ILE A C 1
ATOM 652 O O . ILE A 1 85 ? -5.781 3.259 5.947 1.00 96.69 85 ILE A O 1
ATOM 656 N N . ASN A 1 86 ? -7.391 4.804 5.656 1.00 94.25 86 ASN A N 1
ATOM 657 C CA . ASN A 1 86 ? -8.278 4.302 6.691 1.00 94.25 86 ASN A CA 1
ATOM 658 C C . ASN A 1 86 ? -9.340 3.386 6.085 1.00 94.25 86 ASN A C 1
ATOM 660 O O . ASN A 1 86 ? -9.834 3.635 4.985 1.00 94.25 86 ASN A O 1
ATOM 664 N N . HIS A 1 87 ? -9.719 2.347 6.827 1.00 94.38 87 HIS A N 1
ATOM 665 C CA . HIS A 1 87 ? -10.937 1.607 6.520 1.00 94.38 87 HIS A CA 1
ATOM 666 C C . HIS A 1 87 ? -12.173 2.481 6.775 1.00 94.38 87 HIS A C 1
ATOM 668 O O . HIS A 1 87 ? -12.131 3.404 7.584 1.00 94.38 87 HIS A O 1
ATOM 674 N N . GLY A 1 88 ? -13.277 2.175 6.093 1.00 91.25 88 GLY A N 1
ATOM 675 C CA . GLY A 1 88 ? -14.587 2.733 6.429 1.00 91.25 88 GLY A CA 1
ATOM 676 C C . GLY A 1 88 ? -15.203 2.043 7.649 1.00 91.25 88 GLY A C 1
ATOM 677 O O . GLY A 1 88 ? -14.532 1.339 8.400 1.00 91.25 88 GLY A O 1
ATOM 678 N N . VAL A 1 89 ? -16.509 2.194 7.836 1.00 92.31 89 VAL A N 1
ATOM 679 C CA . VAL A 1 89 ? -17.235 1.495 8.903 1.00 92.31 89 VAL A CA 1
ATOM 680 C C . VAL A 1 89 ? -17.455 0.039 8.486 1.00 92.31 89 VAL A C 1
ATOM 682 O O . VAL A 1 89 ? -18.373 -0.266 7.729 1.00 92.31 89 VAL A O 1
ATOM 685 N N . ILE A 1 90 ? -16.561 -0.847 8.922 1.00 93.50 90 ILE A N 1
ATOM 686 C CA . ILE A 1 90 ? -16.566 -2.269 8.570 1.00 93.50 90 ILE A CA 1
ATOM 687 C C . ILE A 1 90 ? -15.941 -3.092 9.695 1.00 93.50 90 ILE A C 1
ATOM 689 O O . ILE A 1 90 ? -14.910 -2.711 10.249 1.00 93.50 90 ILE A O 1
ATOM 693 N N . ASP A 1 91 ? -16.547 -4.228 10.015 1.00 92.31 91 ASP A N 1
ATOM 694 C CA . ASP A 1 91 ? -16.177 -5.117 11.123 1.00 92.31 91 ASP A CA 1
ATOM 695 C C . ASP A 1 91 ? -14.806 -5.792 10.962 1.00 92.31 91 ASP A C 1
ATOM 697 O O . ASP A 1 91 ? -14.133 -6.086 11.950 1.00 92.31 91 ASP A O 1
ATOM 701 N N . THR A 1 92 ? -14.333 -5.965 9.730 1.00 95.06 92 THR A N 1
ATOM 702 C CA . THR A 1 92 ? -12.972 -6.439 9.440 1.00 95.06 92 THR A CA 1
ATOM 703 C C . THR A 1 92 ? -11.906 -5.355 9.632 1.00 95.06 92 THR A C 1
ATOM 705 O O . THR A 1 92 ? -10.715 -5.658 9.679 1.00 95.06 92 THR A O 1
ATOM 708 N N . GLY A 1 93 ? -12.299 -4.083 9.762 1.00 94.19 93 GLY A N 1
ATOM 709 C CA . GLY A 1 93 ? -11.396 -2.952 9.978 1.00 94.19 93 GLY A CA 1
ATOM 710 C C . GLY A 1 93 ? -10.258 -2.875 8.955 1.00 94.19 93 GLY A C 1
ATOM 711 O O . GLY A 1 93 ? -10.475 -3.023 7.749 1.00 94.19 93 GLY A O 1
ATOM 712 N N . LYS A 1 94 ? -9.022 -2.679 9.441 1.00 95.50 94 LYS A N 1
ATOM 713 C CA . LYS A 1 94 ? -7.812 -2.645 8.594 1.00 95.50 94 LYS A CA 1
ATOM 714 C C . LYS A 1 94 ? -7.551 -3.944 7.816 1.00 95.50 94 LYS A C 1
ATOM 716 O O . LYS A 1 94 ? -6.771 -3.935 6.866 1.00 95.50 94 LYS A O 1
ATOM 721 N N . ASP A 1 95 ? -8.170 -5.048 8.234 1.00 96.88 95 ASP A N 1
ATOM 722 C CA . ASP A 1 95 ? -7.963 -6.380 7.672 1.00 96.88 95 ASP A CA 1
ATOM 723 C C . ASP A 1 95 ? -8.971 -6.728 6.560 1.00 96.88 95 ASP A C 1
ATOM 725 O O . ASP A 1 95 ? -8.918 -7.840 6.032 1.00 96.88 95 ASP A O 1
ATOM 729 N N . ASP A 1 96 ? -9.845 -5.789 6.150 1.00 96.75 96 ASP A N 1
ATOM 730 C CA . ASP A 1 96 ? -10.714 -5.981 4.978 1.00 96.75 96 ASP A CA 1
ATOM 731 C C . ASP A 1 96 ? -9.871 -6.367 3.737 1.00 96.75 96 ASP A C 1
ATOM 733 O O . ASP A 1 96 ? -8.909 -5.663 3.394 1.00 96.75 96 ASP A O 1
ATOM 737 N N . PRO A 1 97 ? -10.213 -7.461 3.027 1.00 95.44 97 PRO A N 1
ATOM 738 C CA . PRO A 1 97 ? -9.436 -7.929 1.881 1.00 95.44 97 PRO A CA 1
ATOM 739 C C . PRO A 1 97 ? -9.282 -6.894 0.761 1.00 95.44 97 PRO A C 1
ATOM 741 O O . PRO A 1 97 ? -8.232 -6.841 0.116 1.00 95.44 97 PRO A O 1
ATOM 744 N N . ARG A 1 98 ? -10.296 -6.045 0.540 1.00 95.25 98 ARG A N 1
ATOM 745 C CA . ARG A 1 98 ? -10.256 -4.982 -0.471 1.00 95.25 98 ARG A CA 1
ATOM 746 C C . ARG A 1 98 ? -9.300 -3.886 -0.019 1.00 95.25 98 ARG A C 1
ATOM 748 O O . ARG A 1 98 ? -8.449 -3.468 -0.796 1.00 95.25 98 ARG A O 1
ATOM 755 N N . LEU A 1 99 ? -9.336 -3.480 1.249 1.00 96.81 99 LEU A N 1
ATOM 756 C CA . LEU A 1 99 ? -8.379 -2.499 1.768 1.00 96.81 99 LEU A CA 1
ATOM 757 C C . LEU A 1 99 ? -6.930 -2.997 1.687 1.00 96.81 99 LEU A C 1
ATOM 759 O O . LEU A 1 99 ? -6.058 -2.274 1.201 1.00 96.81 99 LEU A O 1
ATOM 763 N N . LYS A 1 100 ? -6.671 -4.248 2.087 1.00 96.81 100 LYS A N 1
ATOM 764 C CA . LYS A 1 100 ? -5.336 -4.855 1.967 1.00 96.81 100 LYS A CA 1
ATOM 765 C C . LYS A 1 100 ? -4.871 -4.892 0.514 1.00 96.81 100 LYS A C 1
ATOM 767 O O . LYS A 1 100 ? -3.727 -4.541 0.231 1.00 96.81 100 LYS A O 1
ATOM 772 N N . ARG A 1 101 ? -5.757 -5.253 -0.423 1.00 95.88 101 ARG A N 1
ATOM 773 C CA . ARG A 1 101 ? -5.429 -5.253 -1.855 1.00 95.88 101 ARG A CA 1
ATOM 774 C C . ARG A 1 101 ? -5.097 -3.850 -2.362 1.00 95.88 101 ARG A C 1
ATOM 776 O O . ARG A 1 101 ? -4.094 -3.694 -3.054 1.00 95.88 101 ARG A O 1
ATOM 783 N N . LEU A 1 102 ? -5.878 -2.835 -1.991 1.00 96.81 102 LEU A N 1
ATOM 784 C CA . LEU A 1 102 ? -5.620 -1.448 -2.381 1.00 96.81 102 LEU A CA 1
ATOM 785 C C . LEU A 1 102 ? -4.273 -0.951 -1.834 1.00 96.81 102 LEU A C 1
ATOM 787 O O . LEU A 1 102 ? -3.479 -0.378 -2.582 1.00 96.81 102 LEU A O 1
ATOM 791 N N . ALA A 1 103 ? -3.985 -1.223 -0.558 1.00 97.31 103 ALA A N 1
ATOM 792 C CA . ALA A 1 103 ? -2.710 -0.879 0.066 1.00 97.31 103 ALA A CA 1
ATOM 793 C C . ALA A 1 103 ? -1.528 -1.562 -0.639 1.00 97.31 103 ALA A C 1
ATOM 795 O O . ALA A 1 103 ? -0.522 -0.908 -0.919 1.00 97.31 103 ALA A O 1
ATOM 796 N N . THR A 1 104 ? -1.665 -2.839 -1.009 1.00 96.25 104 THR A N 1
ATOM 797 C CA . THR A 1 104 ? -0.664 -3.568 -1.799 1.00 96.25 104 THR A CA 1
ATOM 798 C C . THR A 1 104 ? -0.438 -2.937 -3.172 1.00 96.25 104 THR A C 1
ATOM 800 O O . THR A 1 104 ? 0.715 -2.716 -3.534 1.00 96.25 104 THR A O 1
ATOM 803 N N . ILE A 1 105 ? -1.498 -2.593 -3.914 1.00 96.12 105 ILE A N 1
ATOM 804 C CA . ILE A 1 105 ? -1.401 -1.970 -5.248 1.00 96.12 105 ILE A CA 1
ATOM 805 C C . ILE A 1 105 ? -0.662 -0.627 -5.169 1.00 96.12 105 ILE A C 1
ATOM 807 O O . ILE A 1 105 ? 0.298 -0.382 -5.905 1.00 96.12 105 ILE A O 1
ATOM 811 N N . LEU A 1 106 ? -1.067 0.239 -4.238 1.00 95.56 106 LEU A N 1
ATOM 812 C CA . LEU A 1 106 ? -0.429 1.539 -4.037 1.00 95.56 106 LEU A CA 1
ATOM 813 C C . LEU A 1 106 ? 1.022 1.372 -3.585 1.00 95.56 106 LEU A C 1
ATOM 815 O O . LEU A 1 106 ? 1.912 2.055 -4.097 1.00 95.56 106 LEU A O 1
ATOM 819 N N . CYS A 1 107 ? 1.297 0.405 -2.712 1.00 95.50 107 CYS A N 1
ATOM 820 C CA . CYS A 1 107 ? 2.657 0.096 -2.310 1.00 95.50 107 CYS A CA 1
ATOM 821 C C . CYS A 1 107 ? 3.515 -0.353 -3.500 1.00 95.50 107 CYS A C 1
ATOM 823 O O . CYS A 1 107 ? 4.589 0.196 -3.731 1.00 95.50 107 CYS A O 1
ATOM 825 N N . GLN A 1 108 ? 3.013 -1.263 -4.333 1.00 93.19 108 GLN A N 1
ATOM 826 C CA . GLN A 1 108 ? 3.705 -1.747 -5.531 1.00 93.19 108 GLN A CA 1
ATOM 827 C C . GLN A 1 108 ? 3.949 -0.660 -6.587 1.00 93.19 108 GLN A C 1
ATOM 829 O O . GLN A 1 108 ? 4.898 -0.785 -7.364 1.00 93.19 108 GLN A O 1
ATOM 834 N N . SER A 1 109 ? 3.161 0.422 -6.596 1.00 92.00 109 SER A N 1
ATOM 835 C CA . SER A 1 109 ? 3.439 1.612 -7.418 1.00 92.00 109 SER A CA 1
ATOM 836 C C . SER A 1 109 ? 4.565 2.508 -6.871 1.00 92.00 109 SER A C 1
ATOM 838 O O . SER A 1 109 ? 5.107 3.331 -7.613 1.00 92.00 109 SER A O 1
ATOM 840 N N . GLY A 1 110 ? 4.981 2.307 -5.614 1.00 91.75 110 GLY A N 1
ATOM 841 C CA . GLY A 1 110 ? 6.137 2.963 -4.993 1.00 91.75 110 GLY A CA 1
ATOM 842 C C . GLY A 1 110 ? 5.842 3.775 -3.727 1.00 91.75 110 GLY A C 1
ATOM 843 O O . GLY A 1 110 ? 6.764 4.398 -3.196 1.00 91.75 110 GLY A O 1
ATOM 844 N N . PHE A 1 111 ? 4.605 3.779 -3.223 1.00 94.12 111 PHE A N 1
ATOM 845 C CA . PHE A 1 111 ? 4.260 4.475 -1.978 1.00 94.12 111 PHE A CA 1
ATOM 846 C C . PHE A 1 111 ? 4.583 3.632 -0.739 1.00 94.12 111 PHE A C 1
ATOM 848 O O . PHE A 1 111 ? 4.461 2.409 -0.751 1.00 94.12 111 PHE A O 1
ATOM 855 N N . ALA A 1 112 ? 4.962 4.281 0.361 1.00 96.50 112 ALA A N 1
ATOM 856 C CA . ALA A 1 112 ? 4.851 3.675 1.684 1.00 96.50 112 ALA A CA 1
ATOM 857 C C . ALA A 1 112 ? 3.411 3.878 2.167 1.00 96.50 112 ALA A C 1
ATOM 859 O O . ALA A 1 112 ? 2.947 5.015 2.200 1.00 96.50 112 ALA A O 1
ATOM 860 N N . VAL A 1 113 ? 2.697 2.805 2.504 1.00 97.81 113 VAL A N 1
ATOM 861 C CA . VAL A 1 113 ? 1.268 2.883 2.845 1.00 97.81 113 VAL A CA 1
ATOM 862 C C . VAL A 1 113 ? 1.061 2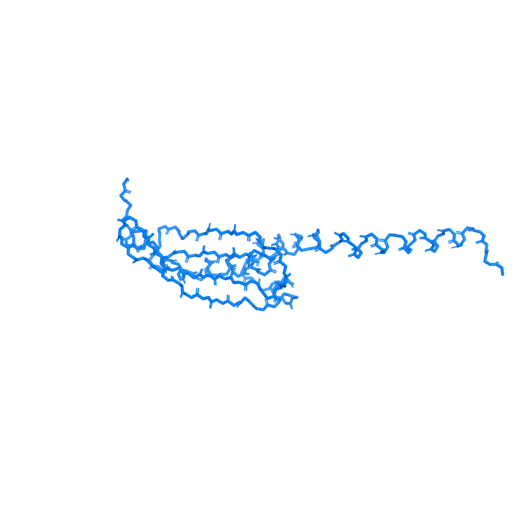.459 4.291 1.00 97.81 113 VAL A C 1
ATOM 864 O O . VAL A 1 113 ? 1.464 1.365 4.670 1.00 97.81 113 VAL A O 1
ATOM 867 N N . LEU A 1 114 ? 0.441 3.313 5.098 1.00 97.81 114 LEU A N 1
ATOM 868 C CA . LEU A 1 114 ? 0.067 3.031 6.479 1.00 97.81 114 LEU A CA 1
ATOM 869 C C . LEU A 1 114 ? -1.444 2.802 6.568 1.00 97.81 114 LEU A C 1
ATOM 871 O O . LEU A 1 114 ? -2.223 3.651 6.136 1.00 97.81 114 LEU A O 1
ATOM 875 N N . VAL A 1 115 ? -1.846 1.678 7.157 1.00 98.00 115 VAL A N 1
ATOM 876 C CA . VAL A 1 115 ? -3.251 1.295 7.340 1.00 98.00 115 VAL A CA 1
ATOM 877 C C . VAL A 1 115 ? -3.534 1.079 8.832 1.00 98.00 115 VAL A C 1
ATOM 879 O O . VAL A 1 115 ? -3.227 0.003 9.357 1.00 98.00 115 VAL A O 1
ATOM 882 N N . PRO A 1 116 ? -4.060 2.082 9.556 1.00 95.94 116 PRO A N 1
ATOM 883 C CA . PRO A 1 116 ? -4.379 1.944 10.973 1.00 95.94 116 PRO A CA 1
ATOM 884 C C . PRO A 1 116 ? -5.673 1.155 11.208 1.00 95.94 116 PRO A C 1
ATOM 886 O O . PRO A 1 116 ? -6.627 1.233 10.436 1.00 95.94 116 PRO A O 1
ATOM 889 N N . ASP A 1 117 ? -5.710 0.417 12.317 1.00 93.81 117 ASP A N 1
ATOM 890 C CA . ASP A 1 117 ? -6.924 -0.179 12.873 1.00 93.81 117 ASP A CA 1
ATOM 891 C C . ASP A 1 117 ? -7.654 0.855 13.736 1.00 93.81 117 ASP A C 1
ATOM 893 O O . ASP A 1 117 ? -7.170 1.256 14.801 1.00 93.81 117 ASP A O 1
ATOM 897 N N . LEU A 1 118 ? -8.824 1.290 13.279 1.00 91.56 118 LEU A N 1
ATOM 898 C CA . LEU A 1 118 ? -9.645 2.294 13.943 1.00 91.56 118 LEU A CA 1
ATOM 899 C C . LEU A 1 118 ? -10.821 1.592 14.626 1.00 91.56 118 LEU A C 1
ATOM 901 O O . LEU A 1 118 ? -11.899 1.406 14.058 1.00 91.56 118 LEU A O 1
ATOM 905 N N . LYS A 1 119 ? -10.596 1.205 15.891 1.00 87.62 119 LYS A N 1
ATOM 906 C CA . LYS A 1 119 ? -11.515 0.394 16.715 1.00 87.62 119 LYS A CA 1
ATOM 907 C C . LYS A 1 119 ? -12.959 0.908 16.718 1.00 87.62 119 LYS A C 1
ATOM 909 O O . LYS A 1 119 ? -13.883 0.098 16.674 1.00 87.62 119 LYS A O 1
ATOM 914 N N . GLY A 1 120 ? -13.162 2.228 16.755 1.00 87.38 120 GLY A N 1
ATOM 915 C CA . GLY A 1 120 ? -14.493 2.843 16.683 1.00 87.38 120 GLY A CA 1
ATOM 916 C C . GLY A 1 120 ? -15.226 2.466 15.395 1.00 87.38 120 GLY A C 1
ATOM 917 O O . GLY A 1 120 ? -16.276 1.831 15.444 1.00 87.38 120 GLY A O 1
ATOM 918 N N . MET A 1 121 ? -14.615 2.725 14.236 1.00 88.44 121 MET A N 1
ATOM 919 C CA . MET A 1 121 ? -15.198 2.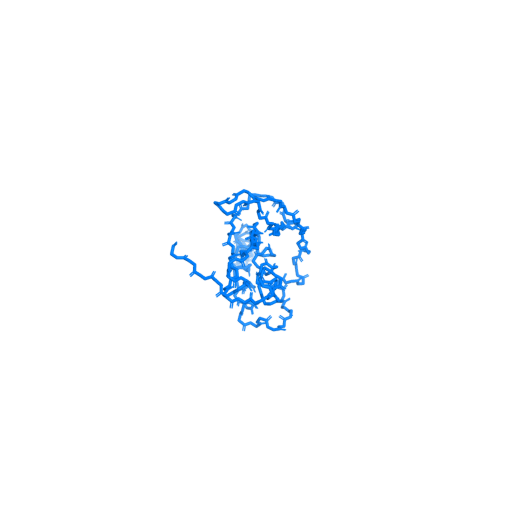370 12.937 1.00 88.44 121 MET A CA 1
ATOM 920 C C . MET A 1 121 ? -15.401 0.862 12.769 1.00 88.44 121 MET A C 1
ATOM 922 O O . MET A 1 121 ? -16.396 0.451 12.181 1.00 88.44 121 MET A O 1
ATOM 926 N N . ARG A 1 122 ? -14.512 0.034 13.336 1.00 87.94 122 ARG A N 1
ATOM 927 C CA . ARG A 1 122 ? -14.664 -1.429 13.320 1.00 87.94 122 ARG A CA 1
ATOM 928 C C . ARG A 1 122 ? -15.832 -1.926 14.174 1.00 87.94 122 ARG A C 1
ATOM 930 O O . ARG A 1 122 ? -16.430 -2.951 13.881 1.00 87.94 122 ARG A O 1
ATOM 937 N N . SER A 1 123 ? -16.158 -1.196 15.236 1.00 88.56 123 SER A 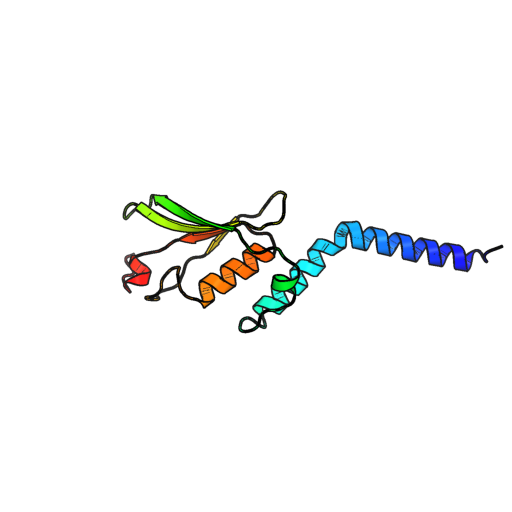N 1
ATOM 938 C CA . SER A 1 123 ? -17.264 -1.509 16.147 1.00 88.56 123 SER A CA 1
ATOM 939 C C . SER A 1 123 ? -18.552 -0.747 15.821 1.00 88.56 123 SER A C 1
ATOM 941 O O . SER A 1 123 ? -19.451 -0.705 16.657 1.00 88.56 123 SER A O 1
ATOM 943 N N . PHE A 1 124 ? -18.649 -0.149 14.625 1.00 87.31 124 PHE A N 1
ATOM 944 C CA . PHE A 1 124 ? -19.786 0.677 14.193 1.00 87.31 124 PHE A CA 1
ATOM 945 C C . PHE A 1 124 ? -20.082 1.858 15.134 1.00 87.31 124 PHE A C 1
ATOM 947 O O . PHE A 1 124 ? -21.215 2.316 15.252 1.00 87.31 124 PHE A O 1
ATOM 954 N N . ARG A 1 125 ? -19.047 2.367 15.811 1.00 85.12 125 ARG A N 1
ATOM 955 C CA . ARG A 1 125 ? -19.116 3.512 16.723 1.00 85.12 125 ARG A CA 1
ATOM 956 C C . ARG A 1 125 ? -18.372 4.692 16.121 1.00 85.12 125 ARG A C 1
ATOM 958 O O . ARG A 1 125 ? -17.143 4.704 16.067 1.00 85.12 125 ARG A O 1
ATOM 965 N N . ILE A 1 126 ? -19.133 5.694 15.699 1.00 77.94 126 ILE A N 1
ATOM 966 C CA . ILE A 1 126 ? -18.609 6.971 15.223 1.00 77.94 126 ILE A CA 1
ATOM 967 C C . ILE A 1 126 ? -18.997 8.010 16.270 1.00 77.94 126 ILE A C 1
ATOM 969 O O . ILE A 1 126 ? -20.174 8.328 16.417 1.00 77.94 126 ILE A O 1
ATOM 973 N N . SER A 1 127 ? -18.021 8.473 17.046 1.00 70.69 127 SER A N 1
ATOM 974 C CA . SER A 1 127 ? -18.195 9.624 17.933 1.00 70.69 127 SER A CA 1
ATOM 975 C C . SER A 1 127 ? -17.704 10.888 17.213 1.00 70.69 127 SER A C 1
ATOM 977 O O . SER A 1 127 ? -16.691 10.779 16.514 1.00 70.69 127 SER A O 1
ATOM 979 N N . PRO A 1 128 ? -18.389 12.037 17.362 1.00 58.22 128 PRO A N 1
ATOM 980 C CA . PRO A 1 128 ? -17.899 13.338 16.903 1.00 58.22 128 PRO A CA 1
ATOM 981 C C . PRO A 1 128 ? -16.509 13.685 17.445 1.00 58.22 128 PRO A C 1
ATOM 983 O O . PRO A 1 128 ? -16.181 13.221 18.565 1.00 58.22 128 PRO A O 1
#

Sequence (128 aa):
MMKKRTLFLVLGVILLAVIAVLYGGRPLRSILLLTEIMNFDKPGWLGKLSPQPTIKTIPWEGPQGTGRADLYLPGIQGKRGGLLINHGVIDTGKDDPRLKRLATILCQSGFAVLVPDLKGMRSFRISP

Secondary structure (DSSP, 8-state):
---HHHHHHHHHHHHHHHHHHHHTHHHHHHHHHHHHHHTTTS--HHHHHSPPPEEEEEEEEETTEEEEEEEEE-SS-S---EEE----S-TTGGG-HHHHHHHHHHHHHT-EEEEE--HHHHTT----

Radius of gyration: 21.24 Å; chains: 1; bounding box: 48×23×70 Å

Foldseek 3Di:
DPDVVVVVVVVVVVVVVVCCVVPVVQVVLVVQLVVCVVVVVDDGDLPVVFDFWDWDWDWDADPVGIWIKIKTAGPDDDDAAEEEDWDAQALCGLNPPSNVSNQRSVNSSGHTYIYIRDPCSNVVHDDD

pLDDT: mean 89.78, std 8.31, range [54.97, 98.25]